Protein AF-A0A0M8TS33-F1 (afdb_monomer_lite)

Foldseek 3Di:
DDPVDPPDDDDDDDPFDWDKDWDFDQDPNDTWIWIWTQGPPRDIDTDTDPDDDDDDDDDDDDDDDDD

Structure (mmCIF, N/CA/C/O backbone):
data_AF-A0A0M8TS33-F1
#
_entry.id   AF-A0A0M8TS33-F1
#
loop_
_atom_site.group_PDB
_atom_site.id
_atom_site.type_symbol
_atom_site.label_atom_id
_atom_site.label_alt_id
_atom_site.label_comp_id
_atom_site.label_asym_id
_atom_site.label_entity_id
_atom_site.label_seq_id
_atom_site.pdbx_PDB_ins_code
_atom_site.Cartn_x
_atom_site.Cartn_y
_atom_site.Cartn_z
_atom_site.occupancy
_atom_site.B_iso_or_equiv
_atom_site.auth_seq_id
_atom_site.auth_comp_id
_atom_site.auth_asym_id
_atom_site.auth_atom_id
_atom_site.pdbx_PDB_model_num
ATOM 1 N N . MET A 1 1 ? -9.814 1.170 -8.933 1.00 76.38 1 MET A N 1
ATOM 2 C CA . MET A 1 1 ? -10.108 1.454 -10.352 1.00 76.38 1 MET A CA 1
ATOM 3 C C . MET A 1 1 ? -11.577 1.142 -10.634 1.00 76.38 1 MET A C 1
ATOM 5 O O . MET A 1 1 ? -12.057 0.145 -10.097 1.00 76.38 1 MET A O 1
ATOM 9 N N . PRO A 1 2 ? -12.309 1.979 -11.388 1.00 82.56 2 PRO A N 1
ATOM 10 C CA . PRO A 1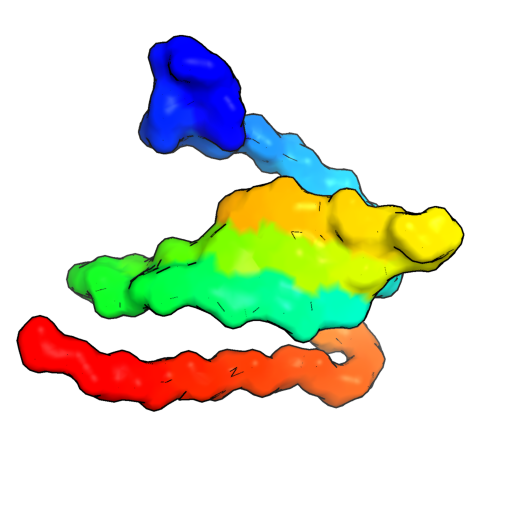 2 ? -13.642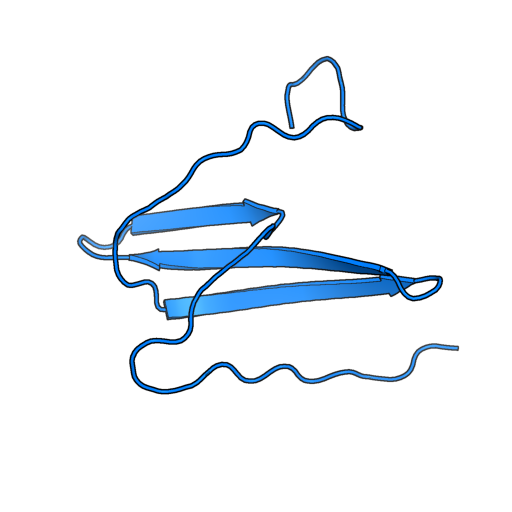 1.650 -11.886 1.00 82.56 2 PRO A CA 1
ATOM 11 C C . PRO A 1 2 ? -13.572 0.556 -12.963 1.00 82.56 2 PRO A C 1
ATOM 13 O O . PRO A 1 2 ? -12.619 0.498 -13.732 1.00 82.56 2 PRO A O 1
ATOM 16 N N . GLU A 1 3 ? -14.605 -0.288 -13.041 1.00 84.38 3 GLU A N 1
ATOM 17 C CA . GLU A 1 3 ? -14.658 -1.450 -13.950 1.00 84.38 3 GLU A CA 1
ATOM 18 C C . GLU A 1 3 ? -14.463 -1.077 -15.432 1.00 84.38 3 GLU A C 1
ATOM 20 O O . GLU A 1 3 ? -13.875 -1.841 -16.191 1.00 84.38 3 GLU A O 1
ATOM 25 N N . GLY A 1 4 ? -14.907 0.119 -15.835 1.00 89.69 4 GLY A N 1
ATOM 26 C CA . GLY A 1 4 ? -14.815 0.598 -17.218 1.00 89.69 4 GLY A CA 1
ATOM 27 C C . GLY A 1 4 ? -13.544 1.376 -17.576 1.00 89.69 4 GLY A C 1
ATOM 28 O O . GLY A 1 4 ? -13.397 1.751 -18.735 1.00 89.69 4 GLY A O 1
ATOM 29 N N . ASP A 1 5 ? -12.654 1.661 -16.620 1.00 86.56 5 ASP A N 1
ATOM 30 C CA . ASP A 1 5 ? -11.439 2.445 -16.877 1.00 86.56 5 ASP A CA 1
ATOM 31 C C . ASP A 1 5 ? -10.319 2.078 -15.894 1.00 86.56 5 ASP A C 1
ATOM 33 O O . ASP A 1 5 ? -10.223 2.610 -14.787 1.00 86.56 5 ASP A O 1
ATOM 37 N N . ALA A 1 6 ? -9.452 1.158 -16.321 1.00 82.69 6 ALA A N 1
ATOM 38 C CA . ALA A 1 6 ? -8.314 0.684 -15.535 1.00 82.69 6 ALA A CA 1
ATOM 39 C C . ALA A 1 6 ? -7.179 1.717 -15.398 1.00 82.69 6 ALA A C 1
ATOM 41 O O . ALA A 1 6 ? -6.257 1.496 -14.622 1.00 82.69 6 ALA A O 1
ATOM 42 N N . LEU A 1 7 ? -7.214 2.831 -16.135 1.00 84.62 7 LEU A N 1
ATOM 43 C CA . LEU A 1 7 ? -6.213 3.897 -16.011 1.00 84.62 7 LEU A CA 1
ATOM 44 C C . LEU A 1 7 ? -6.619 4.955 -14.983 1.00 84.62 7 LEU A C 1
ATOM 46 O O . LEU A 1 7 ? -5.864 5.894 -14.730 1.00 84.62 7 LEU A O 1
ATOM 50 N N . LYS A 1 8 ? -7.815 4.823 -14.401 1.00 87.06 8 LYS A N 1
ATOM 51 C CA . LYS A 1 8 ? -8.361 5.775 -13.444 1.00 87.06 8 LYS A CA 1
ATOM 52 C C . LYS A 1 8 ? -8.461 5.173 -12.053 1.00 87.06 8 LYS A C 1
ATOM 54 O O . LYS A 1 8 ? -9.000 4.087 -11.848 1.00 87.06 8 LYS A O 1
ATOM 59 N N . ASP A 1 9 ? -8.076 5.960 -11.059 1.00 85.31 9 ASP A N 1
ATOM 60 C CA . ASP A 1 9 ? -8.277 5.591 -9.667 1.00 85.31 9 ASP A CA 1
ATOM 61 C C . ASP A 1 9 ? -9.562 6.173 -9.081 1.00 85.31 9 ASP A C 1
ATOM 63 O O . ASP A 1 9 ? -9.988 7.293 -9.369 1.00 85.31 9 ASP A O 1
ATOM 67 N N . THR A 1 10 ? -10.202 5.370 -8.233 1.00 88.75 10 THR A N 1
ATOM 68 C CA . THR A 1 10 ? -11.264 5.823 -7.331 1.00 88.75 10 THR A CA 1
ATOM 69 C C . THR A 1 10 ? -10.630 5.965 -5.960 1.00 88.75 10 THR A C 1
ATOM 71 O O . THR A 1 10 ? -10.460 4.978 -5.245 1.00 88.75 10 THR A O 1
ATOM 74 N N . ILE A 1 11 ? -10.210 7.187 -5.638 1.00 92.38 11 ILE A N 1
ATOM 75 C CA . ILE A 1 11 ? -9.463 7.467 -4.414 1.00 92.38 11 ILE A CA 1
ATOM 76 C C . ILE A 1 11 ? -10.404 7.397 -3.217 1.00 92.38 11 ILE A C 1
ATOM 78 O O . ILE A 1 11 ? -11.400 8.115 -3.157 1.00 92.38 11 ILE A O 1
ATOM 82 N N . THR A 1 12 ? -10.052 6.555 -2.249 1.00 94.75 12 THR A N 1
ATOM 83 C CA . THR A 1 12 ? -10.707 6.506 -0.941 1.00 94.75 12 THR A CA 1
ATOM 84 C C . THR A 1 12 ? -9.678 6.825 0.130 1.00 94.75 12 THR A C 1
ATOM 86 O O . THR A 1 12 ? -8.571 6.290 0.098 1.00 94.75 12 THR A O 1
ATOM 89 N N . LYS A 1 13 ? -10.039 7.696 1.075 1.00 95.88 13 LYS A N 1
ATOM 90 C CA . LYS A 1 13 ? -9.199 8.043 2.221 1.00 95.88 13 LYS A CA 1
ATOM 91 C C . LYS A 1 13 ? -9.789 7.453 3.493 1.00 95.88 13 LYS A C 1
ATOM 93 O O . LYS A 1 13 ? -10.997 7.515 3.705 1.00 95.88 13 LYS A O 1
ATOM 98 N N . TYR A 1 14 ? -8.914 6.929 4.339 1.00 95.44 14 TYR A N 1
ATOM 99 C CA . TYR A 1 14 ? -9.263 6.346 5.624 1.00 95.44 14 TYR A CA 1
ATOM 100 C C . TYR A 1 14 ? -8.479 7.069 6.717 1.00 95.44 14 TYR A C 1
ATOM 102 O O . TYR A 1 14 ? -7.256 7.147 6.639 1.00 95.44 14 TYR A O 1
ATOM 110 N N . ASP A 1 15 ? -9.186 7.614 7.706 1.00 95.25 15 ASP A N 1
ATOM 111 C CA . ASP A 1 15 ? -8.585 8.274 8.869 1.00 95.25 15 ASP A CA 1
ATOM 112 C C . ASP A 1 15 ? -8.604 7.321 10.068 1.00 95.25 15 ASP A C 1
ATOM 114 O O . ASP A 1 15 ? -9.438 7.415 10.967 1.00 95.25 15 ASP A O 1
ATOM 118 N N . LEU A 1 16 ? -7.763 6.291 9.987 1.00 94.69 16 LEU A N 1
ATOM 119 C CA . LEU A 1 16 ? -7.658 5.230 10.983 1.00 94.69 16 LEU A CA 1
ATOM 120 C C . LEU A 1 16 ? -6.284 4.550 10.904 1.00 94.69 16 LEU A C 1
ATOM 122 O O . LEU A 1 16 ? -5.697 4.491 9.820 1.00 94.69 16 LEU A O 1
ATOM 126 N N . PRO A 1 17 ? -5.757 4.033 12.028 1.00 95.19 17 PRO A N 1
ATOM 127 C CA . PRO A 1 17 ? -4.499 3.301 12.024 1.00 95.19 17 PRO A CA 1
ATOM 128 C C . PRO A 1 17 ? -4.639 1.989 11.245 1.00 95.19 17 PRO A C 1
ATOM 130 O O . PRO A 1 17 ? -5.673 1.320 11.309 1.00 95.19 17 PRO A O 1
ATOM 133 N N . GLY A 1 18 ? -3.576 1.611 10.537 1.00 94.62 18 GLY A N 1
ATOM 134 C CA . GLY A 1 18 ? -3.509 0.355 9.802 1.00 94.62 18 GLY A CA 1
ATOM 135 C C . GLY A 1 18 ? -2.120 -0.267 9.873 1.00 94.62 18 GLY A C 1
ATOM 136 O O . GLY A 1 18 ? -1.118 0.425 9.698 1.00 94.62 18 GLY A O 1
ATOM 137 N N . GLU A 1 19 ? -2.076 -1.573 10.116 1.00 95.38 19 GLU A N 1
ATOM 138 C CA . GLU A 1 19 ? -0.867 -2.390 10.006 1.00 95.38 19 GLU A CA 1
ATOM 139 C C . GLU A 1 19 ? -0.704 -2.851 8.557 1.00 95.38 19 GLU A C 1
ATOM 141 O O . GLU A 1 19 ? -1.652 -3.368 7.962 1.00 95.38 19 GLU A O 1
ATOM 146 N N . MET A 1 20 ? 0.478 -2.659 7.969 1.00 95.00 20 MET A N 1
ATOM 147 C CA . MET A 1 20 ? 0.657 -2.794 6.521 1.00 95.00 20 MET A CA 1
ATOM 148 C C . MET A 1 20 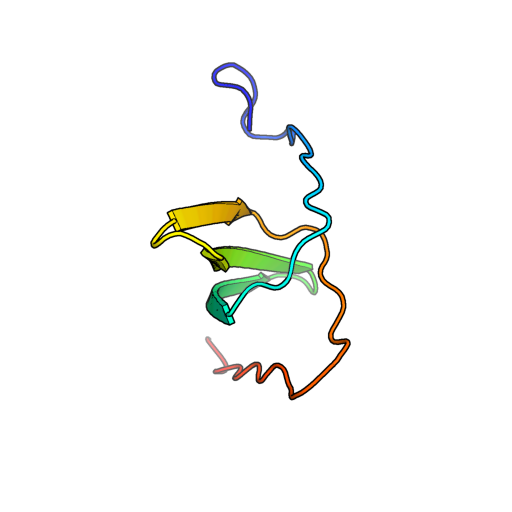? 1.406 -4.060 6.100 1.00 95.00 20 MET A C 1
ATOM 150 O O . MET A 1 20 ? 2.457 -4.402 6.640 1.00 95.00 20 MET A O 1
ATOM 154 N N . THR A 1 21 ? 0.919 -4.692 5.036 1.00 97.12 21 THR A N 1
ATOM 155 C CA . THR A 1 21 ? 1.704 -5.573 4.162 1.00 97.12 21 THR A CA 1
ATOM 156 C C . THR A 1 21 ? 1.460 -5.177 2.709 1.00 97.12 21 THR A C 1
ATOM 158 O O . THR A 1 21 ? 0.391 -4.666 2.369 1.00 97.12 21 THR A O 1
ATOM 161 N N . GLY A 1 22 ? 2.443 -5.366 1.832 1.00 96.19 22 GLY A N 1
ATOM 162 C CA . GLY A 1 22 ? 2.326 -4.920 0.450 1.00 96.19 22 GLY A CA 1
ATOM 163 C C . GLY A 1 22 ? 3.362 -5.514 -0.484 1.00 96.19 22 GLY A C 1
ATOM 164 O O . GLY A 1 22 ? 4.363 -6.088 -0.060 1.00 96.19 22 GLY A O 1
ATOM 165 N N . THR A 1 23 ? 3.095 -5.363 -1.774 1.00 97.38 23 THR A N 1
ATOM 166 C CA . THR A 1 23 ? 3.981 -5.775 -2.860 1.00 97.38 23 THR A CA 1
ATOM 167 C C . THR A 1 23 ? 3.798 -4.850 -4.056 1.00 97.38 23 THR A C 1
ATOM 169 O O . THR A 1 23 ? 2.793 -4.143 -4.169 1.00 97.38 23 THR A O 1
ATOM 172 N N . GLY A 1 24 ? 4.776 -4.843 -4.948 1.00 96.25 24 GLY A N 1
ATOM 173 C CA . GLY A 1 24 ? 4.710 -4.073 -6.174 1.00 96.25 24 GLY A CA 1
ATOM 174 C C . GLY A 1 24 ? 6.061 -3.960 -6.849 1.00 96.25 24 GLY A C 1
ATOM 175 O O . GLY A 1 24 ? 6.986 -4.717 -6.548 1.00 96.25 24 GLY A O 1
ATOM 176 N N . GLU A 1 25 ? 6.167 -3.007 -7.763 1.00 97.06 25 GLU A N 1
ATOM 177 C CA . GLU A 1 25 ? 7.359 -2.819 -8.577 1.00 97.06 25 GLU A CA 1
ATOM 178 C C . GLU A 1 25 ? 7.767 -1.352 -8.694 1.00 97.06 25 GLU A C 1
ATOM 180 O O . GLU A 1 25 ? 6.993 -0.428 -8.430 1.00 97.06 25 GLU A O 1
ATOM 185 N N . ILE A 1 26 ? 9.021 -1.160 -9.099 1.00 96.44 26 ILE A N 1
ATOM 186 C CA . ILE A 1 26 ? 9.559 0.134 -9.496 1.00 96.44 26 ILE A CA 1
ATOM 187 C C . ILE A 1 26 ? 9.959 0.017 -10.963 1.00 96.44 26 ILE A C 1
ATOM 189 O O . ILE A 1 26 ? 10.882 -0.725 -11.301 1.00 96.44 26 ILE A O 1
ATOM 193 N N . ARG A 1 27 ? 9.274 0.741 -11.848 1.00 95.62 27 ARG A N 1
ATOM 194 C CA . ARG A 1 27 ? 9.535 0.739 -13.295 1.00 95.62 27 ARG A CA 1
ATOM 195 C C . ARG A 1 27 ? 9.653 2.1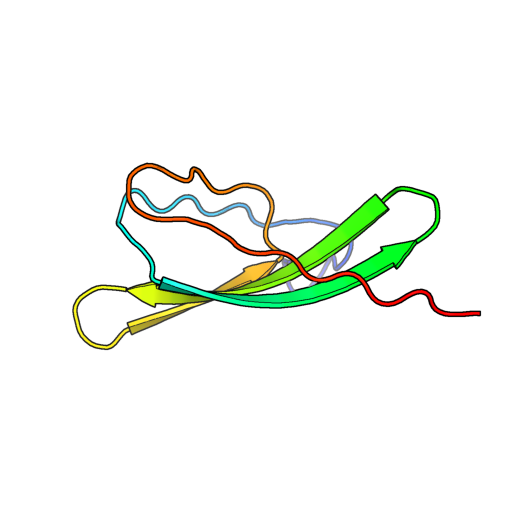66 -13.793 1.00 95.62 27 ARG A C 1
ATOM 197 O O . ARG A 1 27 ? 8.808 3.000 -13.498 1.00 95.62 27 ARG A O 1
ATOM 204 N N . ASN A 1 28 ? 10.712 2.458 -14.547 1.00 94.00 28 ASN A N 1
ATOM 205 C CA . ASN A 1 28 ? 10.958 3.789 -15.117 1.00 94.00 28 ASN A CA 1
ATOM 206 C C . ASN A 1 28 ? 10.927 4.930 -14.075 1.00 94.00 28 ASN A C 1
ATOM 208 O O . ASN A 1 28 ? 10.496 6.037 -14.378 1.00 94.00 28 ASN A O 1
ATOM 212 N N . GLY A 1 29 ? 11.355 4.655 -12.837 1.00 92.75 29 GLY A N 1
ATOM 213 C CA . GLY A 1 29 ? 11.314 5.615 -11.726 1.00 92.75 29 GLY A CA 1
ATOM 214 C C . GLY A 1 29 ? 9.951 5.763 -11.037 1.00 92.75 29 GLY A C 1
ATOM 215 O O . GLY A 1 29 ? 9.851 6.516 -10.072 1.00 92.75 29 GLY A O 1
ATOM 216 N N . PHE A 1 30 ? 8.923 5.034 -11.478 1.00 94.62 30 PHE A N 1
ATOM 217 C CA . PHE A 1 30 ? 7.590 5.037 -10.878 1.00 94.62 30 PHE A CA 1
ATOM 218 C C . PHE A 1 30 ? 7.407 3.836 -9.960 1.00 94.62 30 PHE A C 1
ATOM 220 O O . PHE A 1 30 ? 7.686 2.701 -10.343 1.00 94.62 30 PHE A O 1
ATOM 227 N N . VAL A 1 31 ? 6.923 4.103 -8.749 1.00 95.25 31 VAL A N 1
ATOM 228 C CA . VAL A 1 31 ? 6.564 3.087 -7.759 1.00 95.25 31 VAL A CA 1
ATOM 229 C C . VAL A 1 31 ? 5.092 2.728 -7.947 1.00 95.25 31 VAL A C 1
ATOM 231 O O . VAL A 1 31 ? 4.234 3.604 -7.870 1.00 95.25 31 VAL A O 1
ATOM 234 N N . HIS A 1 32 ? 4.793 1.447 -8.143 1.00 95.75 32 HIS A N 1
ATOM 235 C CA . HIS A 1 32 ? 3.426 0.927 -8.184 1.00 95.75 32 HIS A CA 1
ATOM 236 C C . HIS A 1 32 ? 3.268 -0.124 -7.092 1.00 95.75 32 HIS A C 1
ATOM 238 O O . HIS A 1 32 ? 3.795 -1.226 -7.209 1.00 95.75 32 HIS A O 1
ATOM 244 N N . LEU A 1 33 ? 2.548 0.221 -6.020 1.00 96.38 33 LEU A N 1
ATOM 245 C CA . LEU A 1 33 ? 2.312 -0.663 -4.877 1.00 96.38 33 LEU A CA 1
ATOM 246 C C . LEU A 1 33 ? 0.830 -1.000 -4.727 1.00 96.38 33 LEU A C 1
ATOM 248 O O . LEU A 1 33 ? -0.039 -0.134 -4.856 1.00 96.38 33 LEU A O 1
ATOM 252 N N . HIS A 1 34 ? 0.555 -2.257 -4.395 1.00 97.44 34 HIS A N 1
ATOM 253 C CA . HIS A 1 34 ? -0.715 -2.690 -3.827 1.00 97.44 34 HIS A CA 1
ATOM 254 C C . HIS A 1 34 ? -0.475 -3.166 -2.398 1.00 97.44 34 HIS A C 1
ATOM 256 O O . HIS A 1 34 ? 0.510 -3.849 -2.103 1.00 97.44 34 HIS A O 1
ATOM 262 N N . VAL A 1 35 ? -1.376 -2.787 -1.501 1.00 97.38 35 VAL A N 1
ATOM 263 C CA . VAL A 1 35 ? -1.237 -3.040 -0.067 1.00 97.38 35 VAL A CA 1
ATOM 264 C C . VAL A 1 35 ? -2.512 -3.615 0.516 1.00 97.38 35 VAL A C 1
ATOM 266 O O . VAL A 1 35 ? -3.607 -3.408 -0.011 1.00 97.38 35 VAL A O 1
ATOM 269 N N . VAL A 1 36 ? -2.345 -4.311 1.633 1.00 97.94 36 VAL A N 1
ATOM 270 C CA . VAL A 1 36 ? -3.411 -4.672 2.558 1.00 97.94 36 VAL A CA 1
ATOM 271 C C . VAL A 1 36 ? -3.087 -4.019 3.895 1.00 97.94 36 VAL A C 1
ATOM 273 O O . VAL A 1 36 ? -2.008 -4.228 4.450 1.00 97.94 36 VAL A O 1
ATOM 276 N N . MET A 1 37 ? -4.033 -3.233 4.397 1.00 97.00 37 MET A N 1
ATOM 277 C CA . MET A 1 37 ? -3.995 -2.632 5.722 1.00 97.00 37 MET A CA 1
ATOM 278 C C . MET A 1 37 ? -4.930 -3.416 6.639 1.00 97.00 37 MET A C 1
ATOM 280 O O . MET A 1 37 ? -6.140 -3.453 6.399 1.00 97.00 37 MET A O 1
ATOM 284 N N . GLY A 1 38 ? -4.378 -4.047 7.672 1.00 97.50 38 GLY A N 1
ATOM 285 C CA . GLY A 1 38 ? -5.149 -4.591 8.785 1.00 97.50 38 GLY A CA 1
ATOM 286 C C . GLY A 1 38 ? -5.592 -3.451 9.691 1.00 97.50 38 GLY A C 1
ATOM 287 O O . GLY A 1 38 ? -4.758 -2.675 10.153 1.00 97.50 38 GLY A O 1
ATOM 288 N N . VAL A 1 39 ? -6.895 -3.325 9.916 1.00 96.81 39 VAL A N 1
ATOM 289 C CA . VAL A 1 39 ? -7.493 -2.215 10.664 1.00 96.81 39 VAL A CA 1
ATOM 290 C C . VAL A 1 39 ? -8.421 -2.743 11.752 1.00 96.81 39 VAL A C 1
ATOM 292 O O . VAL A 1 39 ? -8.797 -3.916 11.748 1.00 96.81 39 VAL A O 1
ATOM 295 N N . GLU A 1 40 ? -8.802 -1.875 12.689 1.00 97.38 40 GLU A N 1
ATOM 296 C CA . GLU A 1 40 ? -9.654 -2.241 13.824 1.00 97.38 40 GLU A CA 1
ATOM 297 C C . GLU A 1 40 ? -10.915 -3.026 13.409 1.00 97.38 40 GLU A C 1
ATOM 299 O O . GLU A 1 40 ? -11.605 -2.685 12.433 1.00 97.38 40 GLU A O 1
ATOM 304 N N . GLY A 1 41 ? -11.232 -4.046 14.215 1.00 97.31 41 GLY A N 1
ATOM 305 C CA . GLY A 1 41 ? -12.412 -4.893 14.060 1.00 97.31 41 GLY A CA 1
ATOM 306 C C . GLY A 1 41 ? -12.199 -6.063 13.106 1.00 97.31 41 GLY A C 1
ATOM 307 O O . GLY A 1 41 ? -13.139 -6.441 12.415 1.00 97.31 41 GLY A O 1
ATOM 308 N N . ASP A 1 42 ? -10.973 -6.590 13.033 1.00 96.75 42 ASP A N 1
ATOM 309 C CA . ASP A 1 42 ? -10.600 -7.734 12.189 1.00 96.75 42 ASP A CA 1
ATOM 310 C C . ASP A 1 42 ? -10.884 -7.503 10.695 1.0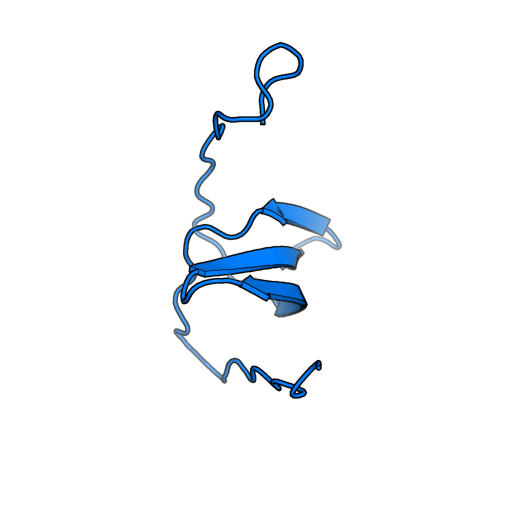0 96.75 42 ASP A C 1
ATOM 312 O O . ASP A 1 42 ? -11.264 -8.408 9.949 1.00 96.75 42 ASP A O 1
ATOM 316 N N . ARG A 1 43 ? -10.712 -6.254 10.245 1.00 97.38 43 ARG A N 1
ATOM 317 C CA . ARG A 1 43 ? -10.976 -5.839 8.864 1.00 97.38 43 ARG A CA 1
ATOM 318 C C . ARG A 1 43 ? -9.685 -5.641 8.090 1.00 97.38 43 ARG A C 1
ATOM 320 O O . ARG A 1 43 ? -8.661 -5.232 8.631 1.00 97.38 43 ARG A O 1
ATOM 327 N N . ALA A 1 44 ? -9.786 -5.853 6.785 1.00 97.50 44 ALA A N 1
ATOM 328 C CA . ALA A 1 44 ? -8.735 -5.548 5.834 1.00 97.50 44 ALA A CA 1
ATOM 329 C C . ALA A 1 44 ? -9.227 -4.507 4.825 1.00 97.50 44 ALA A C 1
ATOM 331 O O . ALA A 1 44 ? -10.321 -4.634 4.272 1.00 97.50 44 ALA A O 1
ATOM 332 N N . ILE A 1 45 ? -8.401 -3.499 4.563 1.00 96.94 45 ILE A N 1
ATOM 333 C CA . ILE A 1 45 ? -8.574 -2.559 3.455 1.00 96.94 45 ILE A CA 1
ATOM 334 C C . ILE A 1 45 ? -7.471 -2.858 2.448 1.00 96.94 45 ILE A C 1
ATOM 336 O O . ILE A 1 45 ? -6.293 -2.794 2.792 1.00 96.94 45 ILE A O 1
ATOM 340 N N . ALA A 1 46 ? -7.843 -3.204 1.219 1.00 96.12 46 ALA A N 1
ATOM 341 C CA . ALA A 1 46 ? -6.897 -3.609 0.187 1.00 96.12 46 ALA A CA 1
ATOM 342 C C . ALA A 1 46 ? -7.057 -2.765 -1.079 1.00 96.12 46 ALA A C 1
ATOM 344 O O . ALA A 1 46 ? -8.178 -2.454 -1.485 1.00 96.12 46 ALA A O 1
ATOM 345 N N . GLY A 1 47 ? -5.943 -2.420 -1.723 1.00 94.69 47 GLY A N 1
ATOM 346 C CA . GLY A 1 47 ? -5.978 -1.669 -2.975 1.00 94.69 47 GLY A CA 1
ATOM 347 C C . GLY A 1 47 ? -4.626 -1.130 -3.427 1.00 94.69 47 GLY A C 1
ATOM 348 O O . GLY A 1 47 ? -3.586 -1.445 -2.846 1.00 94.69 47 GLY A O 1
ATOM 349 N N . HIS A 1 48 ? -4.666 -0.312 -4.479 1.00 95.38 48 HIS A N 1
ATOM 350 C CA . HIS A 1 48 ? -3.524 0.473 -4.938 1.00 95.38 48 HIS A CA 1
ATOM 351 C C . HIS A 1 48 ? -3.220 1.587 -3.926 1.00 95.38 48 HIS A C 1
ATOM 353 O O . HIS A 1 48 ? -4.114 2.346 -3.545 1.00 95.38 48 HIS A O 1
ATOM 359 N N . LEU A 1 49 ? -1.971 1.665 -3.462 1.00 95.50 49 LEU A N 1
ATOM 360 C CA . LEU A 1 49 ? -1.559 2.673 -2.492 1.00 95.50 49 LEU A CA 1
ATOM 361 C C . LEU A 1 49 ? -1.145 3.963 -3.201 1.00 95.50 49 LEU A C 1
ATOM 363 O O . LEU A 1 49 ? -0.136 3.983 -3.899 1.00 95.50 49 LEU A O 1
ATOM 367 N N . HIS A 1 50 ? -1.875 5.044 -2.934 1.00 95.06 50 HIS A N 1
ATOM 368 C CA . HIS A 1 50 ? -1.495 6.393 -3.361 1.00 95.06 50 HIS A CA 1
ATOM 369 C C . HIS A 1 50 ? -0.627 7.102 -2.322 1.00 95.06 50 HIS A C 1
ATOM 371 O O . HIS A 1 50 ? 0.415 7.660 -2.651 1.00 95.06 50 HIS A O 1
ATOM 377 N N . GLU A 1 51 ? -1.054 7.074 -1.059 1.00 94.94 51 GLU A N 1
ATOM 378 C CA . GLU A 1 51 ? -0.339 7.696 0.051 1.00 94.94 51 GLU A CA 1
ATOM 379 C C . GLU A 1 51 ? -0.678 7.010 1.378 1.00 94.94 51 GLU A C 1
ATOM 381 O O . GLU A 1 51 ? -1.769 6.469 1.559 1.00 94.94 51 GLU A O 1
ATOM 386 N N . ALA A 1 52 ? 0.262 7.060 2.320 1.00 94.31 52 ALA A N 1
ATOM 387 C CA . ALA A 1 52 ? 0.052 6.727 3.723 1.00 94.31 52 ALA A CA 1
ATOM 388 C C . ALA A 1 52 ? 1.000 7.568 4.589 1.00 94.31 52 ALA A C 1
ATOM 390 O O . ALA A 1 52 ? 2.080 7.961 4.146 1.00 94.31 52 ALA A O 1
ATOM 391 N N . THR A 1 53 ? 0.611 7.835 5.835 1.00 95.62 53 THR A N 1
ATOM 392 C CA . THR A 1 53 ? 1.434 8.577 6.799 1.00 95.62 53 THR A CA 1
ATOM 393 C C . THR A 1 53 ? 1.893 7.654 7.919 1.00 95.62 53 THR A C 1
ATOM 395 O O . THR A 1 53 ? 1.082 6.992 8.561 1.00 95.62 53 THR A O 1
ATOM 398 N N . ILE A 1 54 ? 3.199 7.636 8.185 1.00 94.12 54 ILE A N 1
ATOM 399 C CA . ILE A 1 54 ? 3.779 6.895 9.308 1.00 94.12 54 ILE A CA 1
ATOM 400 C C . ILE A 1 54 ? 3.728 7.806 10.537 1.00 94.12 54 ILE A C 1
ATOM 402 O O . ILE A 1 54 ? 4.549 8.708 10.670 1.00 94.12 54 ILE A O 1
ATOM 406 N N . ALA A 1 55 ? 2.747 7.596 11.415 1.00 89.56 55 ALA A N 1
ATOM 407 C CA . ALA A 1 55 ? 2.555 8.431 12.606 1.00 89.56 55 ALA A CA 1
ATOM 408 C C . ALA A 1 55 ? 3.162 7.841 13.893 1.00 89.56 55 ALA A C 1
ATOM 410 O O . ALA A 1 55 ? 3.399 8.579 14.845 1.00 89.56 55 ALA A O 1
ATOM 411 N N . THR A 1 56 ? 3.384 6.523 13.948 1.00 83.69 56 THR A N 1
ATOM 412 C CA . THR A 1 56 ? 3.761 5.820 15.186 1.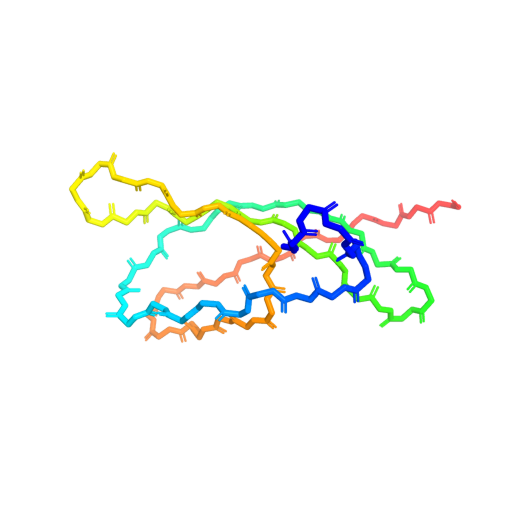00 83.69 56 THR A CA 1
ATOM 413 C C . THR A 1 56 ? 5.076 5.056 15.051 1.00 83.69 56 THR A C 1
ATOM 415 O O . THR A 1 56 ? 6.127 5.592 15.382 1.00 83.69 56 THR A O 1
ATOM 418 N N . HIS A 1 57 ? 5.031 3.804 14.590 1.00 86.44 57 HIS A N 1
ATOM 419 C CA . HIS A 1 57 ? 6.148 2.870 14.710 1.00 86.44 57 HIS A CA 1
ATOM 420 C C . HIS A 1 57 ? 7.139 2.996 13.552 1.00 86.44 57 HIS A C 1
ATOM 422 O O . HIS A 1 57 ? 8.200 3.596 13.699 1.00 86.44 57 HIS A O 1
ATOM 428 N N . PHE A 1 58 ? 6.833 2.384 12.409 1.00 93.25 58 PHE A N 1
ATOM 429 C CA . PHE A 1 58 ? 7.695 2.388 11.231 1.00 93.25 58 PHE A CA 1
ATOM 430 C C . PHE A 1 58 ? 6.941 1.841 10.017 1.00 93.25 58 PHE A C 1
ATOM 432 O O . PHE A 1 58 ? 5.993 1.076 10.156 1.00 93.25 58 PHE A O 1
ATOM 439 N N . ALA A 1 59 ? 7.443 2.153 8.826 1.00 93.50 59 ALA A N 1
ATOM 440 C CA . ALA A 1 59 ? 7.240 1.333 7.639 1.00 93.50 59 ALA A CA 1
ATOM 441 C C . ALA A 1 59 ? 8.613 0.883 7.141 1.00 93.50 59 ALA A C 1
ATOM 443 O O . ALA A 1 59 ? 9.582 1.644 7.200 1.00 93.50 59 ALA A O 1
ATOM 444 N N . ARG A 1 60 ? 8.712 -0.357 6.665 1.00 94.94 60 ARG A N 1
ATOM 445 C CA . ARG A 1 60 ? 9.931 -0.874 6.036 1.00 94.94 60 ARG A CA 1
ATOM 446 C C . ARG A 1 60 ? 9.612 -1.245 4.602 1.00 94.94 60 ARG A C 1
ATOM 448 O O . ARG A 1 60 ? 8.701 -2.030 4.361 1.00 94.94 60 ARG A O 1
ATOM 455 N N . ALA A 1 61 ? 10.382 -0.693 3.675 1.00 94.25 61 ALA A N 1
ATOM 456 C CA . ALA A 1 61 ? 10.347 -1.063 2.272 1.00 94.25 61 ALA A CA 1
ATOM 457 C C . ALA A 1 61 ? 11.666 -1.753 1.926 1.00 94.25 61 ALA A C 1
ATOM 459 O O . ALA A 1 61 ? 12.742 -1.209 2.175 1.00 94.25 61 ALA A O 1
ATOM 460 N N . TYR A 1 62 ? 11.572 -2.953 1.367 1.00 95.75 62 TYR A N 1
ATOM 461 C CA . TYR A 1 62 ? 12.715 -3.707 0.871 1.00 95.75 62 TYR A CA 1
ATOM 462 C C . TYR A 1 62 ? 12.622 -3.740 -0.648 1.00 95.75 62 TYR A C 1
ATOM 464 O O . TYR A 1 62 ? 11.583 -4.108 -1.191 1.00 95.75 62 TYR A O 1
ATOM 472 N N . VAL A 1 63 ? 13.694 -3.337 -1.324 1.00 95.94 63 VAL A N 1
ATOM 473 C CA . VAL A 1 63 ? 13.759 -3.313 -2.786 1.00 95.94 63 VAL A CA 1
ATOM 474 C C . VAL A 1 63 ? 14.788 -4.337 -3.228 1.00 95.94 63 VAL A C 1
ATOM 476 O O . VAL A 1 63 ? 15.915 -4.345 -2.733 1.00 95.94 63 VAL A O 1
ATOM 479 N N . ILE A 1 64 ? 14.384 -5.201 -4.152 1.00 96.06 64 ILE A N 1
ATOM 480 C CA . ILE A 1 64 ? 15.253 -6.198 -4.769 1.00 96.06 64 ILE A CA 1
ATOM 481 C C . ILE A 1 64 ? 15.491 -5.737 -6.210 1.00 96.06 64 ILE A C 1
ATOM 483 O O . ILE A 1 64 ? 14.511 -5.541 -6.931 1.00 96.06 64 ILE A O 1
ATOM 487 N N . PRO A 1 65 ? 16.749 -5.526 -6.635 1.00 94.06 65 PRO A N 1
ATOM 488 C CA . PRO A 1 65 ? 17.053 -5.253 -8.033 1.00 94.06 65 PRO A CA 1
ATOM 489 C C . PRO A 1 65 ? 16.546 -6.387 -8.928 1.00 94.06 65 PRO A C 1
ATOM 491 O O . PRO A 1 65 ? 16.716 -7.561 -8.599 1.00 94.06 65 PRO A O 1
ATOM 494 N N . VAL A 1 66 ? 15.932 -6.022 -10.048 1.00 89.56 66 VAL A N 1
ATOM 495 C CA . VAL A 1 66 ? 15.502 -6.947 -11.100 1.00 89.56 66 VAL A CA 1
ATOM 496 C C . VAL A 1 66 ? 16.155 -6.517 -12.409 1.00 89.56 66 VAL A C 1
ATOM 498 O O . VAL A 1 66 ? 16.235 -5.314 -12.671 1.00 89.56 66 VAL A O 1
ATOM 501 N N . ASP A 1 67 ? 16.646 -7.492 -13.173 1.00 78.94 67 ASP A N 1
ATOM 502 C CA . ASP A 1 67 ? 17.291 -7.284 -14.477 1.00 78.94 67 ASP A CA 1
ATOM 503 C C . ASP A 1 67 ? 16.283 -6.907 -15.582 1.00 78.94 67 ASP A C 1
ATOM 505 O O . ASP A 1 67 ? 15.097 -7.323 -15.501 1.00 78.94 67 ASP A O 1
#

Radius of gyration: 13.58 Å; chains: 1; bounding box: 32×16×32 Å

Secondary structure (DSSP, 8-state):
--TT-TT--------S--EEEEEEEEETTEEEEEEEEEETTTEEEEEE-------SS----------

Sequence (67 aa):
MPEGDALKDTITKYDLPGEMTGTGEIRNGFVHLHVVMGVEGDRAIAGHLHEATIATHFARAYVIPVD

pLDDT: mean 93.29, std 4.89, range [76.38, 97.94]